Protein AF-A0A7X6GFT9-F1 (afdb_monomer_lite)

pLDDT: mean 74.51, std 12.91, range [33.28, 88.44]

Structure (mmCIF, N/CA/C/O backbone):
data_AF-A0A7X6GFT9-F1
#
_entry.id   AF-A0A7X6GFT9-F1
#
loop_
_atom_site.group_PDB
_atom_site.id
_atom_site.type_symbol
_atom_site.label_atom_id
_atom_site.label_alt_id
_atom_site.label_comp_id
_atom_site.label_asym_id
_atom_site.label_entity_id
_atom_site.label_seq_id
_atom_site.pdbx_PDB_ins_code
_atom_site.Cartn_x
_atom_site.Cartn_y
_atom_site.Cartn_z
_atom_site.occupancy
_atom_site.B_iso_or_equiv
_atom_site.auth_seq_id
_atom_site.auth_comp_id
_atom_site.auth_asym_id
_atom_site.auth_atom_id
_atom_site.pdbx_PDB_model_num
ATOM 1 N N . MET A 1 1 ? 24.364 -5.500 -10.705 1.00 48.34 1 MET A N 1
ATOM 2 C CA . MET A 1 1 ? 23.382 -6.197 -9.846 1.00 48.34 1 MET A CA 1
ATOM 3 C C . MET A 1 1 ? 22.335 -5.235 -9.273 1.00 48.34 1 MET A C 1
ATOM 5 O O . MET A 1 1 ? 21.541 -5.661 -8.462 1.00 48.34 1 MET A O 1
ATOM 9 N N . GLU A 1 2 ? 22.269 -3.975 -9.722 1.00 51.97 2 GLU A N 1
ATOM 10 C CA . GLU A 1 2 ? 21.318 -2.983 -9.184 1.00 51.97 2 GLU A CA 1
ATOM 11 C C . GLU A 1 2 ? 19.950 -3.027 -9.888 1.00 51.97 2 GLU A C 1
ATOM 13 O O . GLU A 1 2 ? 18.920 -2.874 -9.246 1.00 51.97 2 GLU A O 1
ATOM 18 N N . VAL A 1 3 ? 19.908 -3.337 -11.191 1.00 55.22 3 VAL A N 1
ATOM 19 C CA . VAL A 1 3 ? 18.661 -3.373 -11.990 1.00 55.22 3 VAL A CA 1
ATOM 20 C C . VAL A 1 3 ? 17.629 -4.378 -11.444 1.00 55.22 3 VAL A C 1
ATOM 22 O O . VAL A 1 3 ? 16.433 -4.109 -11.477 1.00 55.22 3 VAL A O 1
ATOM 25 N N . TYR A 1 4 ? 18.083 -5.504 -10.880 1.00 61.44 4 TYR A N 1
ATOM 26 C CA . TYR A 1 4 ? 17.201 -6.544 -10.328 1.00 61.44 4 TYR A CA 1
ATOM 27 C C . TYR A 1 4 ? 16.536 -6.150 -9.003 1.00 61.44 4 TYR A C 1
ATOM 29 O O . TYR A 1 4 ? 15.416 -6.583 -8.737 1.00 61.44 4 TYR A O 1
ATOM 37 N N . GLU A 1 5 ? 17.199 -5.345 -8.170 1.00 66.38 5 GLU A N 1
ATOM 38 C CA . GLU A 1 5 ? 16.632 -4.917 -6.886 1.00 66.38 5 GLU A CA 1
ATOM 39 C C . GLU A 1 5 ? 15.462 -3.961 -7.110 1.00 66.38 5 GLU A C 1
ATOM 41 O O . GLU A 1 5 ? 14.407 -4.101 -6.495 1.00 66.38 5 GLU A O 1
ATOM 46 N N . TYR A 1 6 ? 15.610 -3.044 -8.063 1.00 71.12 6 TYR A N 1
ATOM 47 C CA . TYR A 1 6 ? 14.560 -2.100 -8.415 1.00 71.12 6 TYR A CA 1
ATOM 48 C C . TYR A 1 6 ? 13.358 -2.753 -9.104 1.00 71.12 6 TYR A C 1
ATOM 50 O O . TYR A 1 6 ? 12.222 -2.388 -8.800 1.00 71.12 6 TYR A O 1
ATOM 58 N N . ASP A 1 7 ? 13.582 -3.746 -9.971 1.00 72.06 7 ASP A N 1
ATOM 59 C CA . ASP A 1 7 ? 12.498 -4.540 -10.566 1.00 72.06 7 ASP A CA 1
ATOM 60 C C . ASP A 1 7 ? 11.708 -5.296 -9.487 1.00 72.06 7 ASP A C 1
ATOM 62 O O . ASP A 1 7 ? 10.475 -5.327 -9.513 1.00 72.06 7 ASP A O 1
ATOM 66 N N . LEU A 1 8 ? 12.401 -5.859 -8.493 1.00 79.12 8 LEU A N 1
ATOM 67 C CA . LEU A 1 8 ? 11.764 -6.555 -7.378 1.00 79.12 8 LEU A CA 1
ATOM 68 C C . LEU A 1 8 ? 10.964 -5.595 -6.484 1.00 79.12 8 LEU A C 1
ATOM 70 O O . LEU A 1 8 ? 9.842 -5.913 -6.087 1.00 79.12 8 LEU A O 1
ATOM 74 N N . VAL A 1 9 ? 11.492 -4.401 -6.207 1.00 81.94 9 VAL A N 1
ATOM 75 C CA . VAL A 1 9 ? 10.774 -3.359 -5.455 1.00 81.94 9 VAL A CA 1
ATOM 76 C C . VAL A 1 9 ? 9.537 -2.882 -6.220 1.00 81.94 9 VAL A C 1
ATOM 78 O O . VAL A 1 9 ? 8.454 -2.804 -5.638 1.00 81.94 9 VAL A O 1
ATOM 81 N N . ALA A 1 10 ? 9.654 -2.629 -7.527 1.00 81.38 10 ALA A N 1
ATOM 82 C CA . ALA A 1 10 ? 8.524 -2.234 -8.364 1.00 81.38 10 ALA A CA 1
ATOM 83 C C . ALA A 1 10 ? 7.438 -3.323 -8.396 1.00 81.38 10 ALA A C 1
ATOM 85 O O . ALA A 1 10 ? 6.252 -3.010 -8.253 1.00 81.38 10 ALA A O 1
ATOM 86 N N . LEU A 1 11 ? 7.826 -4.599 -8.503 1.00 83.19 11 LEU A N 1
ATOM 87 C CA . LEU A 1 11 ? 6.911 -5.741 -8.445 1.00 83.19 11 LEU A CA 1
ATOM 88 C C . LEU A 1 11 ? 6.174 -5.814 -7.100 1.00 83.19 11 LEU A C 1
ATOM 90 O O . LEU A 1 11 ? 4.957 -5.996 -7.068 1.00 83.19 11 LEU A O 1
ATOM 94 N N . LEU A 1 12 ? 6.883 -5.637 -5.982 1.00 85.94 12 LEU A N 1
ATOM 95 C CA . LEU A 1 12 ? 6.268 -5.643 -4.653 1.00 85.94 12 LEU A CA 1
ATOM 96 C C . LEU A 1 12 ? 5.256 -4.503 -4.501 1.00 85.94 12 LEU A C 1
ATOM 98 O O . LEU A 1 12 ? 4.141 -4.738 -4.036 1.00 85.94 12 LEU A O 1
ATOM 102 N N . ILE A 1 13 ? 5.600 -3.292 -4.947 1.00 86.94 13 ILE A N 1
ATOM 103 C CA . ILE A 1 13 ? 4.689 -2.138 -4.920 1.00 86.94 13 ILE A CA 1
ATOM 104 C C . ILE A 1 13 ? 3.443 -2.408 -5.775 1.00 86.94 13 ILE A C 1
ATOM 106 O O . ILE A 1 13 ? 2.335 -2.075 -5.350 1.00 86.94 13 ILE A O 1
ATOM 110 N N . LEU A 1 14 ? 3.592 -3.064 -6.932 1.00 85.38 14 LEU A N 1
ATOM 111 C CA . LEU A 1 14 ? 2.463 -3.459 -7.780 1.00 85.38 14 LEU A CA 1
ATOM 112 C C . LEU A 1 14 ? 1.525 -4.424 -7.051 1.00 85.38 14 LEU A C 1
ATOM 114 O O . LEU A 1 14 ? 0.313 -4.211 -7.028 1.00 85.38 14 LEU A O 1
ATOM 118 N N . ILE A 1 15 ? 2.085 -5.470 -6.437 1.00 88.00 15 ILE A N 1
ATOM 119 C CA . ILE A 1 15 ? 1.322 -6.476 -5.689 1.00 88.00 15 ILE A CA 1
ATOM 120 C C . ILE A 1 15 ? 0.575 -5.816 -4.525 1.00 88.00 15 ILE A C 1
ATOM 122 O O . ILE A 1 15 ? -0.612 -6.079 -4.334 1.00 88.00 15 ILE A O 1
ATOM 126 N N . PHE A 1 16 ? 1.227 -4.910 -3.789 1.00 86.25 16 PHE A N 1
ATOM 127 C CA . PHE A 1 16 ? 0.578 -4.140 -2.727 1.00 86.25 16 PHE A CA 1
ATOM 128 C C . PHE A 1 16 ? -0.535 -3.235 -3.261 1.00 86.25 16 PHE A C 1
ATOM 130 O O . PHE A 1 16 ? -1.616 -3.206 -2.676 1.00 86.25 16 PHE A O 1
ATOM 137 N N . GLY A 1 17 ? -0.316 -2.539 -4.378 1.00 85.00 17 GLY A N 1
ATOM 138 C CA . GLY A 1 17 ? -1.332 -1.702 -5.017 1.00 85.00 17 GLY A CA 1
ATOM 139 C C . GLY A 1 17 ? -2.563 -2.504 -5.438 1.00 85.00 17 GLY A C 1
ATOM 140 O O . GLY A 1 17 ? -3.687 -2.130 -5.108 1.00 85.00 17 GLY A O 1
ATOM 141 N N . LEU A 1 18 ? -2.363 -3.655 -6.085 1.00 86.50 18 LEU A N 1
ATOM 142 C CA . LEU A 1 18 ? -3.448 -4.563 -6.464 1.00 86.50 18 LEU A CA 1
ATOM 143 C C . LEU A 1 18 ? -4.177 -5.123 -5.239 1.00 86.50 18 LEU A C 1
ATOM 145 O O . LEU A 1 18 ? -5.406 -5.134 -5.206 1.00 86.50 18 LEU A O 1
ATOM 149 N N . TYR A 1 19 ? -3.444 -5.527 -4.201 1.00 86.69 19 TYR A N 1
ATOM 150 C CA . TYR A 1 19 ? -4.034 -5.999 -2.949 1.00 86.69 19 TYR A CA 1
ATOM 151 C C . TYR A 1 19 ? -4.917 -4.927 -2.298 1.00 86.69 19 TYR A C 1
ATOM 153 O O . TYR A 1 19 ? -6.066 -5.195 -1.941 1.00 86.69 19 TYR A O 1
ATOM 161 N N . VAL A 1 20 ? -4.422 -3.692 -2.215 1.00 84.94 20 VAL A N 1
ATOM 162 C CA . VAL A 1 20 ? -5.191 -2.538 -1.741 1.00 84.94 20 VAL A CA 1
ATOM 163 C C . VAL A 1 20 ? -6.446 -2.327 -2.590 1.00 84.94 20 VAL A C 1
ATOM 165 O O . VAL A 1 20 ? -7.508 -2.105 -2.028 1.00 84.94 20 VAL A O 1
ATOM 168 N N . LEU A 1 21 ? -6.375 -2.452 -3.919 1.00 84.75 21 LEU A N 1
ATOM 169 C CA . LEU A 1 21 ? -7.547 -2.308 -4.794 1.00 84.75 21 LEU A CA 1
ATOM 170 C C . LEU A 1 21 ? -8.593 -3.412 -4.587 1.00 84.75 21 LEU A C 1
ATOM 172 O O . LEU A 1 21 ? -9.790 -3.150 -4.714 1.00 84.75 21 LEU A O 1
ATOM 176 N N . THR A 1 22 ? -8.166 -4.633 -4.250 1.00 82.62 22 THR A N 1
ATOM 177 C CA . THR A 1 22 ? -9.091 -5.729 -3.904 1.00 82.62 22 THR A CA 1
ATOM 178 C C . THR A 1 22 ? -9.748 -5.532 -2.538 1.00 82.62 22 THR A C 1
ATOM 180 O O . THR A 1 22 ? -10.886 -5.951 -2.316 1.00 82.62 22 THR A O 1
ATOM 183 N N . LYS A 1 23 ? -9.060 -4.851 -1.618 1.00 74.62 23 LYS A N 1
ATOM 184 C CA . LYS A 1 23 ? -9.594 -4.444 -0.321 1.00 74.62 23 LYS A CA 1
ATOM 185 C C . LYS A 1 23 ? -10.400 -3.160 -0.508 1.00 74.62 23 LYS A C 1
ATOM 187 O O . LYS A 1 23 ? -9.868 -2.065 -0.519 1.00 74.62 23 LYS A O 1
ATOM 192 N N . ASN A 1 24 ? -11.720 -3.279 -0.626 1.00 68.19 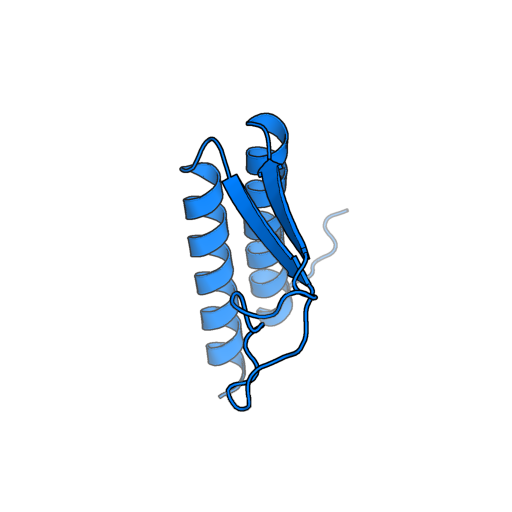24 ASN A N 1
ATOM 193 C CA . ASN A 1 24 ? -12.590 -2.105 -0.773 1.00 68.19 24 ASN A CA 1
ATOM 194 C C . ASN A 1 24 ? -12.461 -1.088 0.379 1.00 68.19 24 ASN A C 1
ATOM 196 O O . ASN A 1 24 ? -12.777 0.079 0.181 1.00 68.19 24 ASN A O 1
ATOM 200 N N . GLU A 1 25 ? -12.015 -1.501 1.564 1.00 77.12 25 GLU A N 1
ATOM 201 C CA . GLU A 1 25 ? -11.814 -0.632 2.726 1.00 77.12 25 GLU A CA 1
ATOM 202 C C . GLU A 1 25 ? -10.476 -0.972 3.384 1.00 77.12 25 GLU A C 1
ATOM 204 O O . GLU A 1 25 ? -10.116 -2.148 3.503 1.00 77.12 25 GLU A O 1
ATOM 209 N N . LEU A 1 26 ? -9.731 0.064 3.777 1.00 75.88 26 LEU A N 1
ATOM 210 C CA . LEU A 1 26 ? -8.437 -0.087 4.430 1.00 75.88 26 LEU A CA 1
ATOM 211 C C . LEU A 1 26 ? -8.526 0.460 5.848 1.00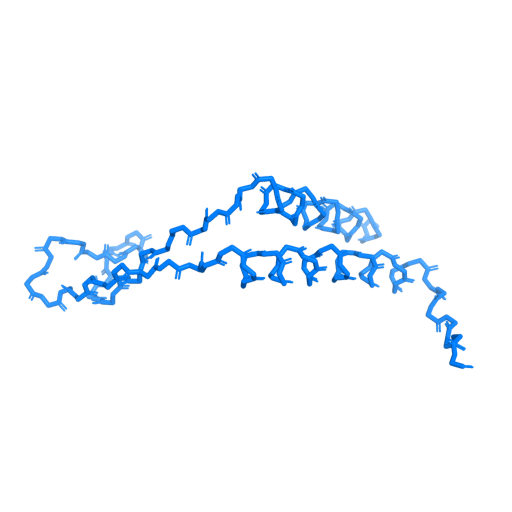 75.88 26 LEU A C 1
ATOM 213 O O . LEU A 1 26 ? -8.669 1.666 6.050 1.00 75.88 26 LEU A O 1
ATOM 217 N N . GLU A 1 27 ? -8.441 -0.427 6.829 1.00 79.69 27 GLU A N 1
ATOM 218 C CA . GLU A 1 27 ? -8.336 -0.040 8.230 1.00 79.69 27 GLU A CA 1
ATOM 219 C C . GLU A 1 27 ? -6.867 0.166 8.586 1.00 79.69 27 GLU A C 1
ATOM 221 O O . GLU A 1 27 ? -6.020 -0.686 8.318 1.00 79.69 27 GLU A O 1
ATOM 226 N N . PHE A 1 28 ? -6.561 1.298 9.206 1.00 75.25 28 PHE A N 1
ATOM 227 C CA . PHE A 1 28 ? -5.232 1.593 9.713 1.00 75.25 28 PHE A CA 1
ATOM 228 C C . PHE A 1 28 ? -5.327 2.035 11.164 1.00 75.25 28 PHE A C 1
ATOM 230 O O . PHE A 1 28 ? -6.222 2.769 11.580 1.00 75.25 28 PHE A O 1
ATOM 237 N N . THR A 1 29 ? -4.376 1.573 11.960 1.00 77.19 29 THR A N 1
ATOM 238 C CA . THR A 1 29 ? -4.269 1.960 13.360 1.00 77.19 29 THR A CA 1
ATOM 239 C C . THR A 1 29 ? -3.012 2.796 13.512 1.00 77.19 29 THR A C 1
ATOM 241 O O . THR A 1 29 ? -1.909 2.309 13.298 1.00 77.19 29 THR A O 1
ATOM 244 N N . LEU A 1 30 ? -3.185 4.070 13.847 1.00 74.25 30 LEU A N 1
ATOM 245 C CA . LEU A 1 30 ? -2.099 4.974 14.198 1.00 74.25 30 LEU A CA 1
ATOM 246 C C . LEU A 1 30 ? -1.892 4.902 15.707 1.00 74.25 30 LEU A C 1
ATOM 248 O O . LEU A 1 30 ? -2.724 5.383 16.475 1.00 74.25 30 LEU A O 1
ATOM 252 N N . SER A 1 31 ? -0.791 4.298 16.130 1.00 76.69 31 SER A N 1
ATOM 253 C CA . SER A 1 31 ? -0.345 4.273 17.522 1.00 76.69 31 SER A CA 1
ATOM 254 C C . SER A 1 31 ? 0.818 5.245 17.696 1.00 76.69 31 SER A C 1
ATOM 256 O O . SER A 1 31 ? 1.825 5.133 17.000 1.00 76.69 31 SER A O 1
ATOM 258 N N . VAL A 1 32 ? 0.702 6.188 18.629 1.00 77.06 32 VAL A N 1
ATOM 259 C CA . VAL A 1 32 ? 1.790 7.101 19.008 1.00 77.06 32 VAL A CA 1
ATOM 260 C C . VAL A 1 32 ? 2.030 6.961 20.504 1.00 77.06 32 VAL A C 1
ATOM 262 O O . VAL A 1 32 ? 1.121 7.193 21.297 1.00 77.06 32 VAL A O 1
ATOM 265 N N . GLY A 1 33 ? 3.243 6.581 20.893 1.00 76.19 33 GLY A N 1
ATOM 266 C CA . GLY A 1 33 ? 3.609 6.329 22.284 1.00 76.19 33 GLY A CA 1
ATOM 267 C C . GLY A 1 33 ? 5.099 6.011 22.438 1.00 76.19 33 GLY A C 1
ATOM 268 O O . GLY A 1 33 ? 5.818 5.976 21.437 1.00 76.19 33 GLY A O 1
ATOM 269 N N . PRO A 1 34 ? 5.576 5.798 23.676 1.00 73.12 34 PRO A N 1
ATOM 270 C CA . PRO A 1 34 ? 6.947 5.372 23.932 1.00 73.12 34 PRO A CA 1
ATOM 271 C C . PRO A 1 34 ? 7.235 4.048 23.218 1.00 73.12 34 PRO A C 1
ATOM 273 O O . PRO A 1 34 ? 6.405 3.141 23.201 1.00 73.12 34 PRO A O 1
ATOM 276 N N . THR A 1 35 ? 8.406 3.946 22.602 1.00 77.25 35 THR A N 1
ATOM 277 C CA . THR A 1 35 ? 8.845 2.751 21.879 1.00 77.25 35 THR A CA 1
ATOM 278 C C . THR A 1 35 ? 9.490 1.744 22.823 1.00 77.25 35 THR A C 1
ATOM 280 O O . THR A 1 35 ? 10.313 2.100 23.666 1.00 77.25 35 THR A O 1
ATOM 283 N N . LYS A 1 36 ? 9.158 0.466 22.644 1.00 78.44 36 LYS A N 1
ATOM 284 C CA . LYS A 1 36 ? 9.874 -0.665 23.235 1.00 78.44 36 LYS A CA 1
ATOM 285 C C . LYS A 1 36 ? 11.315 -0.711 22.707 1.00 78.44 36 LYS A C 1
ATOM 287 O O . LYS A 1 36 ? 11.588 -0.181 21.629 1.00 78.44 36 LYS A O 1
ATOM 292 N N . PRO A 1 37 ? 12.224 -1.439 23.380 1.00 76.69 37 PRO A N 1
ATOM 293 C CA . PRO A 1 37 ? 13.577 -1.691 22.872 1.00 76.69 37 PRO A CA 1
ATOM 294 C C . PRO A 1 37 ? 13.608 -2.351 21.482 1.00 76.69 37 PRO A C 1
ATOM 296 O O . PRO A 1 37 ? 14.603 -2.256 20.777 1.00 76.69 37 PRO A O 1
ATOM 299 N N . SER A 1 38 ? 12.508 -2.993 21.072 1.00 76.50 38 SER A N 1
ATOM 300 C CA . SER A 1 38 ? 12.310 -3.564 19.736 1.00 76.50 38 SER A CA 1
ATOM 301 C C . SER A 1 38 ? 11.959 -2.536 18.648 1.00 76.50 38 SER A C 1
ATOM 303 O O . SER A 1 38 ? 11.757 -2.925 17.502 1.00 76.50 38 SER A O 1
ATOM 305 N N . GLY A 1 39 ? 11.832 -1.248 18.984 1.00 71.88 39 GLY A N 1
ATOM 306 C CA . GLY A 1 39 ? 11.454 -0.173 18.057 1.00 71.88 39 GLY A CA 1
ATOM 307 C C . GLY A 1 39 ? 9.948 -0.036 17.803 1.00 71.88 39 GLY A C 1
ATOM 308 O O . GLY A 1 39 ? 9.517 0.954 17.218 1.00 71.88 39 GLY A O 1
ATOM 309 N N . PHE A 1 40 ? 9.128 -0.980 18.275 1.00 74.94 40 PHE A N 1
ATOM 310 C CA . PHE A 1 40 ? 7.667 -0.899 18.181 1.00 74.94 40 PHE A CA 1
ATOM 311 C C . PHE A 1 40 ? 7.074 -0.045 19.303 1.00 74.94 40 PHE A C 1
ATOM 313 O O . PHE A 1 40 ? 7.615 -0.005 20.407 1.00 74.94 40 PHE A O 1
ATOM 320 N N . VAL A 1 41 ? 5.942 0.612 19.045 1.00 76.62 41 VAL A N 1
ATOM 321 C CA . VAL A 1 41 ? 5.216 1.382 20.067 1.00 76.62 41 VAL A CA 1
ATOM 322 C C . VAL A 1 41 ? 4.752 0.452 21.192 1.00 76.62 41 VAL A C 1
ATOM 324 O O . VAL A 1 41 ? 4.301 -0.670 20.958 1.00 76.62 41 VAL A O 1
ATOM 327 N N . ASP A 1 42 ? 4.904 0.895 22.437 1.00 77.00 42 ASP A N 1
ATOM 328 C CA . ASP A 1 42 ? 4.423 0.160 23.595 1.00 77.00 42 ASP A CA 1
ATOM 329 C C . ASP A 1 42 ? 2.921 0.373 23.797 1.00 77.00 42 ASP A C 1
ATOM 331 O O . ASP A 1 42 ? 2.500 1.297 24.491 1.00 77.00 42 ASP A O 1
ATOM 335 N N . ASP A 1 43 ? 2.099 -0.501 23.220 1.00 71.38 43 ASP A N 1
ATOM 336 C CA . ASP A 1 43 ? 0.635 -0.448 23.350 1.00 71.38 43 ASP A CA 1
ATOM 337 C C . ASP A 1 43 ? 0.121 -0.555 24.799 1.00 71.38 43 ASP A C 1
ATOM 339 O O . ASP A 1 43 ? -1.018 -0.179 25.068 1.00 71.38 43 ASP A O 1
ATOM 343 N N . ASN A 1 44 ? 0.953 -1.016 25.744 1.00 71.50 44 ASN A N 1
ATOM 344 C CA . ASN A 1 44 ? 0.599 -1.113 27.164 1.00 71.50 44 ASN A CA 1
ATOM 345 C C . ASN A 1 44 ? 0.943 0.145 27.973 1.00 71.50 44 ASN A C 1
ATOM 347 O O . ASN A 1 44 ? 0.594 0.235 29.153 1.00 71.50 44 ASN A O 1
ATOM 351 N N . SER A 1 45 ? 1.624 1.124 27.377 1.00 68.75 45 SER A N 1
ATOM 352 C CA . SER A 1 45 ? 1.946 2.358 28.083 1.00 68.75 45 SER A CA 1
ATOM 353 C C . SER A 1 45 ? 0.697 3.235 28.230 1.00 68.75 45 SER A C 1
ATOM 355 O O . SER A 1 45 ? -0.047 3.466 27.275 1.00 68.75 45 SER A O 1
ATOM 357 N N . LYS A 1 46 ? 0.509 3.830 29.415 1.00 72.50 46 LYS A N 1
ATOM 358 C CA . LYS A 1 46 ? -0.566 4.807 29.683 1.00 72.50 46 LYS A CA 1
ATOM 359 C C . LYS A 1 46 ? -0.482 6.058 28.788 1.00 72.50 46 LYS A C 1
ATOM 361 O O . LYS A 1 46 ? -1.435 6.829 28.707 1.00 72.50 46 LYS A O 1
ATOM 366 N N . TYR A 1 47 ? 0.659 6.267 28.132 1.00 71.44 47 TYR A N 1
ATOM 367 C CA . TYR A 1 47 ? 0.930 7.399 27.249 1.00 71.44 47 TYR A CA 1
ATOM 368 C C . TYR A 1 47 ? 0.690 7.079 25.771 1.00 71.44 47 TYR A C 1
ATOM 370 O O . TYR A 1 47 ? 0.807 7.975 24.933 1.00 71.44 47 TYR A O 1
ATOM 378 N N . THR A 1 48 ? 0.341 5.835 25.440 1.00 76.06 48 THR A N 1
ATOM 379 C CA . THR A 1 48 ? 0.113 5.421 24.059 1.00 76.06 48 THR A CA 1
ATOM 380 C C . THR A 1 48 ? -1.279 5.835 23.612 1.00 76.06 48 THR A C 1
ATOM 382 O O . THR A 1 48 ? -2.297 5.416 24.159 1.00 76.06 48 THR A O 1
ATOM 385 N N . LYS A 1 49 ? -1.326 6.694 22.596 1.00 75.19 49 LYS A N 1
ATOM 386 C CA . LYS A 1 49 ? -2.558 7.128 21.946 1.00 75.19 49 LYS A CA 1
ATOM 387 C C . LYS A 1 49 ? -2.750 6.305 20.687 1.00 75.19 49 LYS A C 1
ATOM 389 O O . LYS A 1 49 ? -1.965 6.408 19.748 1.00 75.19 49 LYS A O 1
ATOM 394 N N . ILE A 1 50 ? -3.813 5.511 20.676 1.00 76.75 50 ILE A N 1
ATOM 395 C CA . ILE A 1 50 ? -4.207 4.700 19.530 1.00 76.75 50 ILE A CA 1
ATOM 396 C C . ILE A 1 50 ? -5.396 5.380 18.860 1.00 76.75 50 ILE A C 1
ATOM 398 O O . ILE A 1 50 ? -6.435 5.597 19.484 1.00 76.75 50 ILE A O 1
ATOM 402 N N . LYS A 1 51 ? -5.256 5.712 17.579 1.00 77.75 51 LYS A N 1
ATOM 403 C CA . LYS A 1 51 ? -6.342 6.204 16.738 1.00 77.75 51 LYS A CA 1
ATOM 404 C C . LYS A 1 51 ? -6.535 5.247 15.574 1.00 77.75 51 LYS A C 1
ATOM 406 O O . LYS A 1 51 ? -5.660 5.101 14.725 1.00 77.75 51 LYS A O 1
ATOM 411 N N . LYS A 1 52 ? -7.700 4.610 15.528 1.00 77.62 52 LYS A N 1
ATOM 412 C CA . LYS A 1 52 ? -8.129 3.834 14.365 1.00 77.62 52 LYS A CA 1
ATOM 413 C C . LYS A 1 52 ? -8.705 4.792 13.329 1.00 77.62 52 LYS A C 1
ATOM 415 O 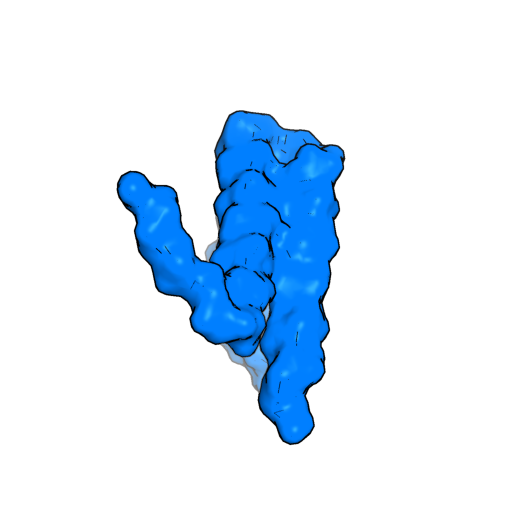O . LYS A 1 52 ? -9.531 5.641 13.663 1.00 77.62 52 LYS A O 1
ATOM 420 N N . GLY A 1 53 ? -8.230 4.684 12.101 1.00 74.94 53 GLY A N 1
ATOM 421 C CA . GLY A 1 53 ? -8.782 5.354 10.936 1.00 74.94 53 GLY A CA 1
ATOM 422 C C . GLY A 1 53 ? -9.153 4.321 9.884 1.00 74.94 53 GLY A C 1
ATOM 423 O O . GLY A 1 53 ? -8.584 3.232 9.839 1.00 74.94 53 GLY A O 1
ATOM 424 N N . SER A 1 54 ? -10.121 4.654 9.041 1.00 78.38 54 SER A N 1
ATOM 425 C CA . SER A 1 54 ? -10.423 3.874 7.849 1.00 78.38 54 SER A CA 1
ATOM 426 C C . SER A 1 54 ? -10.363 4.776 6.628 1.00 78.38 54 SER A C 1
ATOM 428 O O . SER A 1 54 ? -10.809 5.925 6.657 1.00 78.38 54 SER A O 1
ATOM 430 N N . LEU A 1 55 ? -9.770 4.263 5.555 1.00 78.00 55 LEU A 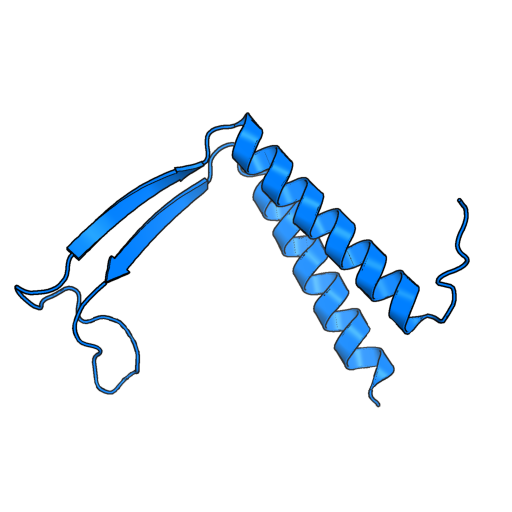N 1
ATOM 431 C CA . LEU A 1 55 ? -9.932 4.848 4.236 1.00 78.00 55 LEU A CA 1
ATOM 432 C C . LEU A 1 55 ? -11.239 4.312 3.659 1.00 78.00 55 LEU A C 1
ATOM 434 O O . LEU A 1 55 ? -11.441 3.100 3.537 1.00 78.00 55 LEU A O 1
ATOM 438 N N . GLY A 1 56 ? -12.138 5.234 3.318 1.00 79.31 56 GLY A N 1
ATOM 439 C CA . GLY A 1 56 ? -13.381 4.894 2.634 1.00 79.31 56 GLY A CA 1
ATOM 440 C C . GLY A 1 56 ? -13.114 4.353 1.226 1.00 79.31 56 GLY A C 1
ATOM 441 O O . GLY A 1 56 ? -12.047 4.571 0.653 1.00 79.31 56 GLY A O 1
ATOM 442 N N . LYS A 1 57 ? -14.116 3.708 0.620 1.00 81.38 57 LYS A N 1
ATOM 443 C CA . LYS A 1 57 ? -13.995 3.000 -0.673 1.00 81.38 57 LYS A CA 1
ATOM 444 C C . LYS A 1 57 ? -13.306 3.787 -1.786 1.00 81.38 57 LYS A C 1
ATOM 446 O O . LYS A 1 57 ? -12.488 3.243 -2.521 1.00 81.38 57 LYS A O 1
ATOM 451 N N . VAL A 1 58 ? -13.631 5.072 -1.918 1.00 84.31 58 VAL A N 1
ATOM 452 C CA . VAL A 1 58 ? -13.029 5.941 -2.941 1.00 84.31 58 VAL A CA 1
ATOM 453 C C . VAL A 1 58 ? -11.563 6.226 -2.624 1.00 84.31 58 VAL A C 1
ATOM 455 O O . VAL A 1 58 ? -10.718 6.149 -3.508 1.00 84.31 58 VAL A O 1
ATOM 458 N N . GLN A 1 59 ? -11.241 6.500 -1.361 1.00 84.06 59 GLN A N 1
ATOM 459 C CA . GLN A 1 59 ? -9.880 6.834 -0.949 1.00 84.06 59 GLN A CA 1
ATOM 460 C C . GLN A 1 59 ? -8.949 5.621 -1.038 1.00 84.06 59 GLN A C 1
ATOM 462 O O . GLN A 1 59 ? -7.821 5.756 -1.503 1.00 84.06 59 GLN A O 1
ATOM 467 N N . THR A 1 60 ? -9.435 4.430 -0.676 1.00 85.19 60 THR A N 1
ATOM 468 C CA . THR A 1 60 ? -8.686 3.174 -0.823 1.00 85.19 60 THR A CA 1
ATOM 469 C C . THR A 1 60 ? -8.383 2.873 -2.287 1.00 85.19 60 THR A C 1
ATOM 471 O O . THR A 1 60 ? -7.260 2.499 -2.620 1.00 85.19 60 THR A O 1
ATOM 474 N N . LYS A 1 61 ? -9.344 3.125 -3.189 1.00 84.88 61 LYS A N 1
ATOM 475 C CA . LYS A 1 61 ? -9.121 3.007 -4.636 1.00 84.88 61 LYS A CA 1
ATOM 476 C C . LYS A 1 61 ? -8.084 3.998 -5.148 1.00 84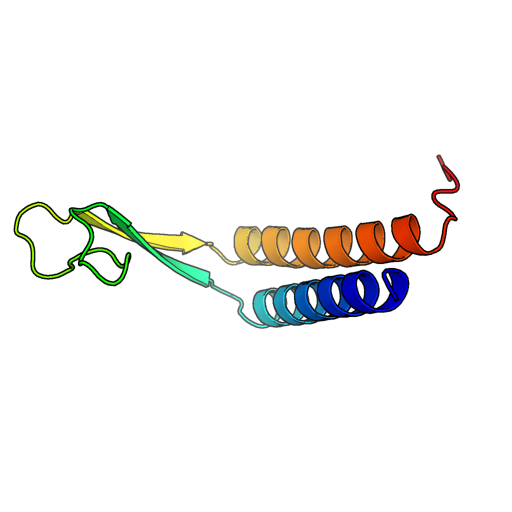.88 61 LYS A C 1
ATOM 478 O O . LYS A 1 61 ? -7.194 3.594 -5.887 1.00 84.88 61 LYS A O 1
ATOM 483 N N . ILE A 1 62 ? -8.168 5.266 -4.736 1.00 87.06 62 ILE A N 1
ATOM 484 C CA . ILE A 1 62 ? -7.171 6.284 -5.100 1.00 87.06 62 ILE A CA 1
ATOM 485 C C . ILE A 1 62 ? -5.785 5.833 -4.633 1.00 87.06 62 ILE A C 1
ATOM 487 O O . ILE A 1 62 ? -4.861 5.804 -5.434 1.00 87.06 62 ILE A O 1
ATOM 491 N N . PHE A 1 63 ? -5.652 5.405 -3.377 1.00 86.94 63 PHE A N 1
ATOM 492 C CA . PHE A 1 63 ? -4.380 4.952 -2.818 1.00 86.94 63 PHE A CA 1
ATOM 493 C C . PHE A 1 63 ? -3.805 3.736 -3.563 1.00 86.94 63 PHE A C 1
ATOM 495 O O . PHE A 1 63 ? -2.628 3.732 -3.923 1.00 86.94 63 PHE A O 1
ATOM 502 N N . GLY A 1 64 ? -4.640 2.737 -3.863 1.00 85.75 64 GLY A N 1
ATOM 503 C CA . GLY A 1 64 ? -4.242 1.570 -4.651 1.00 85.75 64 GLY A CA 1
ATOM 504 C C . GLY A 1 64 ? -3.800 1.931 -6.072 1.00 85.75 64 GLY A C 1
ATOM 505 O O . GLY A 1 64 ? -2.753 1.470 -6.521 1.00 85.75 64 GLY A O 1
ATOM 506 N N . CYS A 1 65 ? -4.531 2.815 -6.759 1.00 87.62 65 CYS A N 1
ATOM 507 C CA . CYS A 1 65 ? -4.144 3.310 -8.083 1.00 87.62 65 CYS A CA 1
ATOM 508 C C . CYS A 1 65 ? -2.818 4.079 -8.047 1.00 87.62 65 CYS A C 1
ATOM 510 O O . CYS A 1 65 ? -1.988 3.893 -8.934 1.00 87.62 65 CYS A O 1
ATOM 512 N N . THR A 1 66 ? -2.584 4.900 -7.018 1.00 88.00 66 THR A N 1
ATOM 513 C CA . THR A 1 66 ? -1.316 5.625 -6.852 1.00 88.00 66 THR A CA 1
ATOM 514 C C . THR A 1 66 ? -0.140 4.667 -6.673 1.00 88.00 66 THR A C 1
ATOM 516 O O . THR A 1 66 ? 0.914 4.893 -7.261 1.00 88.00 66 THR A O 1
ATOM 519 N N . LEU A 1 67 ? -0.312 3.574 -5.921 1.00 87.38 67 LEU A N 1
ATOM 520 C CA . LEU A 1 67 ? 0.719 2.538 -5.775 1.00 87.38 67 LEU A CA 1
ATOM 521 C C . LEU A 1 67 ? 1.025 1.846 -7.109 1.00 87.38 67 LEU A C 1
ATOM 523 O O . LEU A 1 67 ? 2.190 1.686 -7.464 1.00 87.38 67 LEU A O 1
ATOM 527 N N . VAL A 1 68 ? -0.006 1.489 -7.879 1.00 88.44 68 VAL A N 1
ATOM 528 C CA . VAL A 1 68 ? 0.173 0.898 -9.216 1.00 88.44 68 VAL A CA 1
ATOM 529 C C . VAL A 1 68 ? 0.902 1.868 -10.153 1.00 88.44 68 VAL A C 1
ATOM 531 O O . VAL A 1 68 ? 1.850 1.472 -10.828 1.00 88.44 68 VAL A O 1
ATOM 534 N N . ALA A 1 69 ? 0.519 3.147 -10.157 1.00 86.06 69 ALA A N 1
ATOM 535 C CA . ALA A 1 69 ? 1.183 4.172 -10.957 1.00 86.06 69 ALA A CA 1
ATOM 536 C C . ALA A 1 69 ? 2.648 4.375 -10.535 1.00 86.06 69 ALA A C 1
ATOM 538 O O . ALA A 1 69 ? 3.523 4.468 -11.391 1.00 86.06 69 ALA A O 1
ATOM 539 N N . ALA A 1 70 ? 2.938 4.388 -9.231 1.00 85.62 70 ALA A N 1
ATOM 540 C CA . ALA A 1 70 ? 4.300 4.499 -8.715 1.00 85.62 70 ALA A CA 1
ATOM 541 C C . ALA A 1 70 ? 5.170 3.297 -9.114 1.00 85.62 70 ALA A C 1
ATOM 543 O O . ALA A 1 70 ? 6.315 3.485 -9.516 1.00 85.62 70 ALA A O 1
ATOM 544 N N . SER A 1 71 ? 4.618 2.079 -9.064 1.00 84.69 71 SER A N 1
ATOM 545 C CA . SER A 1 71 ? 5.293 0.870 -9.555 1.00 84.69 71 SER A CA 1
ATOM 546 C C . SER A 1 71 ? 5.636 0.982 -11.042 1.00 84.69 71 SER A C 1
ATOM 548 O O . SER A 1 71 ? 6.781 0.748 -11.430 1.00 84.69 71 SER A O 1
ATOM 550 N N . TYR A 1 72 ? 4.676 1.414 -11.865 1.00 81.75 72 TYR A N 1
ATOM 551 C CA . TYR A 1 72 ? 4.895 1.618 -13.295 1.00 81.75 72 TYR A CA 1
ATOM 552 C C . TYR A 1 72 ? 5.966 2.683 -13.568 1.00 81.75 72 TYR A C 1
ATOM 554 O O . TYR A 1 72 ? 6.861 2.463 -14.382 1.00 81.75 72 TYR A O 1
ATOM 562 N N . LEU A 1 73 ? 5.919 3.813 -12.855 1.00 81.50 73 LEU A N 1
ATOM 563 C CA . LEU A 1 73 ? 6.920 4.872 -12.976 1.00 81.50 73 LEU A CA 1
ATOM 564 C C . LEU A 1 73 ? 8.312 4.382 -12.576 1.00 81.50 73 LEU A C 1
ATOM 566 O O . LEU A 1 73 ? 9.265 4.645 -13.304 1.00 81.50 73 LEU A O 1
ATOM 570 N N . MET A 1 74 ? 8.446 3.642 -11.472 1.00 76.69 74 MET A N 1
ATOM 571 C CA . MET A 1 74 ? 9.726 3.047 -11.078 1.00 76.69 74 MET A CA 1
ATOM 572 C C . MET A 1 74 ? 10.246 2.111 -12.172 1.00 76.69 74 MET A C 1
ATOM 574 O O . MET A 1 74 ? 11.356 2.300 -12.661 1.00 76.69 74 MET A O 1
ATOM 578 N N . TYR A 1 75 ? 9.419 1.177 -12.637 1.00 72.69 75 TYR A N 1
ATOM 579 C CA . TYR A 1 75 ? 9.789 0.260 -13.712 1.00 72.69 75 TYR A CA 1
ATOM 580 C C . TYR A 1 75 ? 10.252 0.990 -14.987 1.00 72.69 75 TYR A C 1
ATOM 582 O O . TYR A 1 75 ? 11.303 0.676 -15.547 1.00 72.69 75 TYR A O 1
ATOM 590 N N . SER A 1 76 ? 9.509 2.017 -15.410 1.00 69.81 76 SER A N 1
ATOM 591 C CA . SER A 1 76 ? 9.831 2.833 -16.588 1.00 69.81 76 SER A CA 1
ATOM 592 C C . SER A 1 76 ? 11.120 3.642 -16.413 1.00 69.81 76 SER A C 1
ATOM 594 O O . SER A 1 76 ? 11.892 3.789 -17.358 1.00 69.81 76 SER A O 1
ATOM 596 N N . THR A 1 77 ? 11.373 4.155 -15.204 1.00 69.94 77 THR A N 1
ATOM 597 C CA . THR A 1 77 ? 12.555 4.975 -14.895 1.00 69.94 77 THR A CA 1
ATOM 598 C C . THR A 1 77 ? 13.830 4.132 -14.893 1.00 69.94 77 THR A C 1
ATOM 600 O O . THR A 1 77 ? 14.846 4.554 -15.437 1.00 69.94 77 THR A O 1
ATOM 603 N N . ILE A 1 78 ? 13.781 2.918 -14.331 1.00 63.62 78 ILE A N 1
ATOM 604 C CA . ILE A 1 78 ? 14.935 2.007 -14.278 1.00 63.62 78 ILE A CA 1
ATOM 605 C C . ILE A 1 78 ? 15.252 1.396 -15.650 1.00 63.62 78 ILE A C 1
ATOM 607 O O . ILE A 1 78 ? 16.420 1.163 -15.956 1.00 63.62 78 ILE A O 1
ATOM 611 N N . LYS A 1 79 ? 14.249 1.205 -16.518 1.00 58.25 79 LYS A N 1
ATOM 612 C CA . LYS A 1 79 ? 14.470 0.778 -17.910 1.00 58.25 79 LYS A CA 1
ATOM 613 C C . LYS A 1 79 ? 14.946 1.887 -18.856 1.00 58.25 79 LYS A C 1
ATOM 615 O O . LYS A 1 79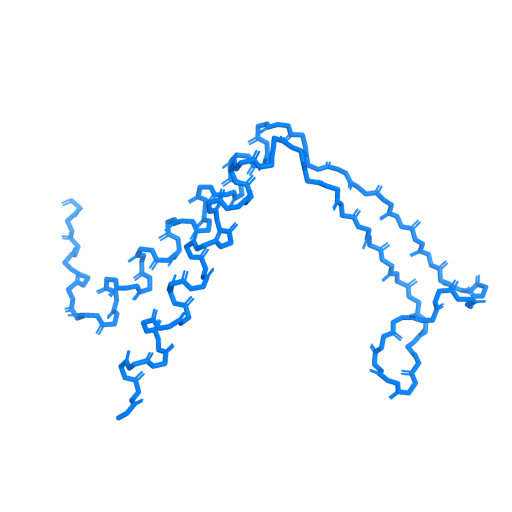 ? 15.187 1.604 -20.024 1.00 58.25 79 LYS A O 1
ATOM 620 N N . GLY A 1 80 ? 15.155 3.111 -18.363 1.00 49.91 80 GLY A N 1
ATOM 621 C CA . GLY A 1 80 ? 15.837 4.172 -19.113 1.00 49.91 80 GLY A CA 1
ATOM 622 C C . GLY A 1 80 ? 14.996 4.875 -20.183 1.00 49.91 80 GLY A C 1
ATOM 623 O O . GLY A 1 80 ? 15.528 5.707 -20.910 1.00 49.91 80 GLY A O 1
ATOM 624 N N . GLU A 1 81 ? 13.692 4.615 -20.253 1.00 47.28 81 GLU A N 1
ATOM 625 C CA . GLU A 1 81 ? 12.770 5.297 -21.166 1.00 47.28 81 GLU A CA 1
ATOM 626 C C . GLU A 1 81 ? 11.704 6.048 -20.368 1.00 47.28 81 GLU A C 1
ATOM 628 O O . GLU A 1 81 ? 10.507 5.798 -20.474 1.00 47.28 81 GLU A O 1
ATOM 633 N N . LEU A 1 82 ? 12.116 7.042 -19.583 1.00 43.06 82 LEU A N 1
ATOM 634 C CA . LEU A 1 82 ? 11.228 8.174 -19.318 1.00 43.06 82 LEU A CA 1
ATOM 635 C C . LEU A 1 82 ? 11.245 9.059 -20.573 1.00 43.06 82 LEU A C 1
ATOM 637 O O . LEU A 1 82 ? 11.724 10.191 -20.570 1.00 43.06 82 LEU A O 1
ATOM 641 N N . VAL A 1 83 ? 10.754 8.498 -21.685 1.00 38.38 83 VAL A N 1
ATOM 642 C CA . VAL A 1 83 ? 10.285 9.305 -22.802 1.00 38.38 83 VAL A CA 1
ATOM 643 C C . VAL A 1 83 ? 9.110 10.072 -22.221 1.00 38.38 83 VAL A C 1
ATOM 645 O O . VAL A 1 83 ? 8.048 9.513 -21.953 1.00 38.38 83 VAL A O 1
ATOM 648 N N . PHE A 1 84 ? 9.356 11.348 -21.941 1.00 39.03 84 PHE A N 1
ATOM 649 C CA . PHE A 1 84 ? 8.338 12.380 -21.876 1.00 39.03 84 PHE A CA 1
ATOM 650 C C . PHE A 1 84 ? 7.437 12.226 -23.111 1.00 39.03 84 PHE A C 1
ATOM 652 O O . PHE A 1 84 ? 7.711 12.800 -24.160 1.00 39.03 84 PHE A O 1
ATOM 659 N N . VAL A 1 85 ? 6.389 11.410 -23.017 1.00 35.62 85 VAL A N 1
ATOM 660 C CA . VAL A 1 85 ? 5.253 11.476 -23.933 1.00 35.62 85 VAL A CA 1
ATOM 661 C C . VAL A 1 85 ? 4.257 12.393 -23.244 1.00 35.62 85 VAL A C 1
ATOM 663 O O . VAL A 1 85 ? 3.352 11.953 -22.535 1.00 35.62 85 VAL A O 1
ATOM 666 N N . LEU A 1 86 ? 4.561 13.683 -23.358 1.00 33.28 86 LEU A N 1
ATOM 667 C CA . LEU A 1 86 ? 3.656 14.789 -23.094 1.00 33.28 86 LEU A CA 1
ATOM 668 C C . LEU A 1 86 ? 3.042 15.212 -24.429 1.00 33.28 86 LEU A C 1
ATOM 670 O O . LEU A 1 86 ? 3.797 15.212 -25.430 1.00 33.28 86 LEU A O 1
#

Foldseek 3Di:
DPLVVLLVVLVVLLVVLVVLLVVLKDKDKDKDADADPVRHHDPPDPGIDIDIDMDHRVRSNVVSVVSNVVSVVSNCVSVPPPPPPD

Radius of gyration: 17.77 Å; chains: 1; bounding box: 37×21×54 Å

Secondary structure (DSSP, 8-state):
--HHHHHHHHHHHHHHHHHHHH-SSEEEEEEESPBPTTSSB-TTSTT-EEEEEEE-HHHHHHHHHHHHHHHHHHHHHHTT------

Sequence (86 aa):
MEVYEYDLVALLILIFGLYVLTKNELEFTLSVGPTKPSGFVDDNSKYTKIKKGSLGKVQTKIFGCTLVAASYLMYSTIKGELVFVL